Protein AF-A0A941R8F8-F1 (afdb_monomer_lite)

Secondary structure (DSSP, 8-state):
--EEEEHHHH-GGG----EEEESSHHHHHHHHHHHHHHTT-----------

Radius of gyration: 10.47 Å; chains: 1; bounding box: 26×19×24 Å

Structure (mmCIF, N/CA/C/O backbone):
data_AF-A0A941R8F8-F1
#
_entry.id   AF-A0A941R8F8-F1
#
loop_
_atom_site.group_PDB
_atom_site.id
_atom_site.type_symbol
_atom_site.label_atom_id
_atom_site.label_alt_id
_atom_site.label_comp_id
_atom_site.label_asym_id
_atom_site.label_entity_id
_atom_site.label_seq_id
_atom_site.pdbx_PDB_ins_code
_atom_site.Cartn_x
_atom_site.Cartn_y
_atom_site.Cartn_z
_atom_site.occupancy
_atom_site.B_iso_or_equiv
_atom_site.auth_seq_id
_atom_site.auth_comp_id
_atom_site.auth_asym_id
_atom_site.auth_atom_id
_atom_site.pdbx_PDB_model_num
ATOM 1 N N . MET A 1 1 ? -15.884 -6.853 7.309 1.00 46.75 1 MET A N 1
ATOM 2 C CA . MET A 1 1 ? -15.518 -7.272 5.939 1.00 46.75 1 MET A CA 1
ATOM 3 C C . MET A 1 1 ? -14.114 -6.759 5.677 1.00 46.75 1 MET A C 1
ATOM 5 O O . MET A 1 1 ? -13.942 -5.548 5.676 1.00 46.75 1 MET A O 1
ATOM 9 N N . GLY A 1 2 ? -13.117 -7.644 5.583 1.00 55.09 2 GLY A N 1
ATOM 10 C CA . GLY A 1 2 ? -11.742 -7.238 5.266 1.00 55.09 2 GLY A CA 1
ATOM 11 C C . GLY A 1 2 ? -11.643 -6.821 3.801 1.00 55.09 2 GLY A C 1
ATOM 12 O O . GLY A 1 2 ? -12.305 -7.424 2.956 1.00 55.09 2 GLY A O 1
ATOM 13 N N . LYS A 1 3 ? -10.869 -5.775 3.511 1.00 73.19 3 LYS A N 1
ATOM 14 C CA . LYS A 1 3 ? -10.607 -5.348 2.132 1.00 73.19 3 LYS A CA 1
ATOM 15 C C . LYS A 1 3 ? -9.298 -5.987 1.659 1.00 73.19 3 LYS A C 1
ATOM 17 O O . LYS A 1 3 ? -8.409 -6.259 2.465 1.00 73.19 3 LYS A O 1
ATOM 22 N N . MET A 1 4 ? -9.219 -6.290 0.370 1.00 78.94 4 MET A N 1
ATOM 23 C CA . MET A 1 4 ? -8.053 -6.905 -0.267 1.00 78.94 4 MET A CA 1
ATOM 24 C C . MET A 1 4 ? -7.773 -6.156 -1.568 1.00 78.94 4 MET A C 1
ATOM 26 O O . MET A 1 4 ? -8.715 -5.802 -2.277 1.00 78.94 4 MET A O 1
ATOM 30 N N . VAL A 1 5 ? -6.502 -5.889 -1.853 1.00 78.25 5 VAL A N 1
ATOM 31 C CA . VAL A 1 5 ? -6.028 -5.211 -3.063 1.00 78.25 5 VAL A CA 1
ATOM 32 C C . VAL A 1 5 ? -4.891 -6.033 -3.646 1.00 78.25 5 VAL A C 1
ATOM 34 O O . VAL A 1 5 ? -3.928 -6.336 -2.952 1.00 78.25 5 VAL A O 1
ATOM 37 N N . GLU A 1 6 ? -4.997 -6.404 -4.914 1.00 78.81 6 GLU A N 1
ATOM 38 C CA . GLU A 1 6 ? -3.934 -7.124 -5.611 1.00 78.81 6 GLU A CA 1
ATOM 39 C C . GLU A 1 6 ? -2.931 -6.140 -6.217 1.00 78.81 6 GLU A C 1
ATOM 41 O O . GLU A 1 6 ? -3.319 -5.132 -6.809 1.00 78.81 6 GLU A O 1
ATOM 46 N N . CYS A 1 7 ? -1.634 -6.426 -6.092 1.00 75.88 7 CYS A N 1
ATOM 47 C CA . CYS A 1 7 ? -0.579 -5.565 -6.619 1.00 75.88 7 CYS A CA 1
ATOM 48 C C . CYS A 1 7 ? -0.691 -5.399 -8.143 1.00 75.88 7 CYS A C 1
ATOM 50 O O . CYS A 1 7 ? -0.542 -4.284 -8.636 1.00 75.88 7 CYS A O 1
ATOM 52 N N . ALA A 1 8 ? -1.065 -6.452 -8.877 1.00 68.25 8 ALA A N 1
ATOM 53 C CA . ALA A 1 8 ? -1.341 -6.384 -10.314 1.00 68.25 8 ALA A CA 1
ATOM 54 C C . ALA A 1 8 ? -2.506 -5.439 -10.678 1.00 68.25 8 ALA A C 1
ATOM 56 O O . ALA A 1 8 ? -2.550 -4.913 -11.787 1.00 68.25 8 ALA A O 1
ATOM 57 N N . THR A 1 9 ? -3.434 -5.173 -9.749 1.00 69.19 9 THR A N 1
ATOM 58 C CA . THR A 1 9 ? -4.494 -4.163 -9.941 1.00 69.19 9 THR A CA 1
ATOM 59 C C . THR A 1 9 ? -3.948 -2.734 -9.827 1.00 69.19 9 THR A C 1
ATOM 61 O O . THR A 1 9 ? -4.496 -1.815 -10.431 1.00 69.19 9 THR A O 1
ATOM 64 N N . VAL A 1 10 ? -2.881 -2.535 -9.047 1.00 67.81 10 VAL A N 1
ATOM 65 C CA . VAL A 1 10 ? -2.234 -1.229 -8.843 1.00 67.81 10 VAL A CA 1
ATOM 66 C C . VAL A 1 10 ? -1.227 -0.940 -9.953 1.00 67.81 10 VAL A C 1
ATOM 68 O O . VAL A 1 10 ? -1.212 0.168 -10.481 1.00 67.81 10 VAL A O 1
ATOM 71 N N . ASP A 1 11 ? -0.420 -1.935 -10.321 1.00 65.38 11 ASP A N 1
ATOM 72 C CA . ASP A 1 11 ? 0.497 -1.866 -11.454 1.00 65.38 11 ASP A CA 1
ATOM 73 C C . ASP A 1 11 ? 0.546 -3.220 -12.192 1.00 65.38 11 ASP A C 1
ATOM 75 O O . ASP A 1 11 ? 1.247 -4.144 -11.764 1.00 65.38 11 ASP A O 1
ATOM 79 N N . PRO A 1 12 ? -0.183 -3.370 -13.314 1.00 66.75 12 PRO A N 1
ATOM 80 C CA . PRO A 1 12 ? -0.196 -4.618 -14.078 1.00 66.75 12 PRO A CA 1
ATOM 81 C C . PRO A 1 12 ? 1.150 -4.915 -14.758 1.00 66.75 12 PRO A C 1
ATOM 83 O O . PRO A 1 12 ? 1.403 -6.056 -15.139 1.00 66.75 12 PRO A O 1
ATOM 86 N N . SER A 1 13 ? 2.032 -3.917 -14.887 1.00 68.62 13 SER A N 1
ATOM 87 C CA . SER A 1 13 ? 3.370 -4.070 -15.477 1.00 68.62 13 SER A CA 1
ATOM 88 C C . SER A 1 13 ? 4.355 -4.764 -14.532 1.00 68.62 13 SER A C 1
ATOM 90 O O . SER A 1 13 ? 5.301 -5.397 -14.996 1.00 68.62 13 SER A O 1
ATOM 92 N N . SER A 1 14 ? 4.120 -4.689 -13.219 1.00 65.75 14 SER A N 1
ATOM 93 C CA . SER A 1 14 ? 4.955 -5.316 -12.192 1.00 65.75 14 SER A CA 1
ATOM 94 C C . SER A 1 14 ? 4.865 -6.845 -12.205 1.00 65.75 14 SER A C 1
ATOM 96 O O . SER A 1 14 ?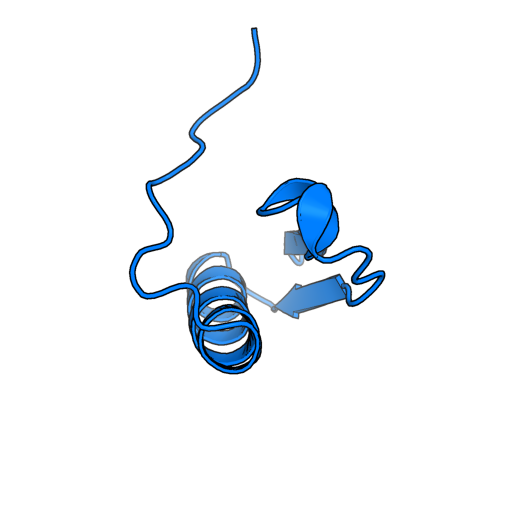 5.717 -7.503 -11.612 1.00 65.75 14 SER A O 1
ATOM 98 N N . GLY A 1 15 ? 3.834 -7.431 -12.836 1.00 68.75 15 GLY A N 1
ATOM 99 C CA . GLY A 1 15 ? 3.619 -8.886 -12.860 1.00 68.75 15 GLY A CA 1
ATOM 100 C C . GLY A 1 15 ? 3.496 -9.506 -11.462 1.00 68.75 15 GLY A C 1
ATOM 101 O O . GLY A 1 15 ? 3.757 -10.691 -11.278 1.00 68.75 15 GLY A O 1
ATOM 102 N N . CYS A 1 16 ? 3.162 -8.691 -10.458 1.00 74.94 16 CYS A N 1
ATOM 103 C CA . CYS A 1 16 ? 3.190 -9.086 -9.061 1.00 74.94 16 CYS A CA 1
ATOM 104 C C . CYS A 1 16 ? 1.811 -9.586 -8.621 1.00 74.94 16 CYS A C 1
ATOM 106 O O . CYS A 1 16 ? 0.876 -8.804 -8.456 1.00 74.94 16 CYS A O 1
ATOM 108 N N . GLU A 1 17 ? 1.705 -10.890 -8.370 1.00 77.81 17 GLU A N 1
ATOM 109 C CA . GLU A 1 17 ? 0.487 -11.558 -7.878 1.00 77.81 17 GLU A CA 1
ATOM 110 C C . GLU A 1 17 ? 0.283 -11.384 -6.358 1.00 77.81 17 GLU A C 1
ATOM 112 O O . GLU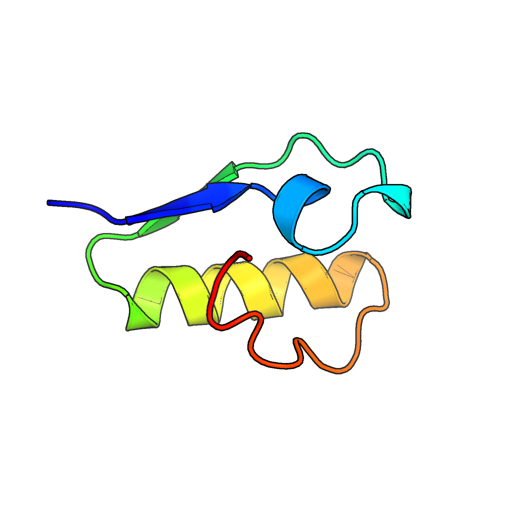 A 1 17 ? -0.494 -12.095 -5.722 1.00 77.81 17 GLU A O 1
ATOM 117 N N . HIS A 1 18 ? 1.015 -10.460 -5.727 1.00 81.50 18 HIS A N 1
ATOM 118 C CA . HIS A 1 18 ? 0.914 -10.244 -4.291 1.00 81.50 18 HIS A CA 1
ATOM 119 C C . HIS A 1 18 ? -0.423 -9.587 -3.937 1.00 81.50 18 HIS A C 1
ATOM 121 O O . HIS A 1 18 ? -0.727 -8.479 -4.382 1.00 81.50 18 HIS A O 1
ATOM 127 N N . VAL A 1 19 ? -1.206 -10.250 -3.087 1.00 82.56 19 VAL A N 1
ATOM 128 C CA . VAL A 1 19 ? -2.477 -9.726 -2.583 1.00 82.56 19 VAL A CA 1
ATOM 129 C C . VAL A 1 19 ? -2.269 -9.104 -1.209 1.00 82.56 19 VAL A C 1
ATOM 131 O O . VAL A 1 19 ? -1.940 -9.780 -0.236 1.00 82.56 19 VAL A O 1
ATOM 134 N N . VAL A 1 20 ? -2.517 -7.803 -1.120 1.00 82.88 20 VAL A N 1
ATOM 135 C CA . VAL A 1 20 ? -2.461 -7.035 0.116 1.00 82.88 20 VAL A CA 1
ATOM 136 C C . VAL A 1 20 ? -3.830 -7.031 0.789 1.00 82.88 20 VAL A C 1
ATOM 138 O O . VAL A 1 20 ? -4.777 -6.395 0.328 1.00 82.88 20 VAL A O 1
ATOM 141 N N . GLY A 1 21 ? -3.935 -7.739 1.912 1.00 85.75 21 GLY A N 1
ATOM 142 C CA . GLY A 1 21 ? -5.127 -7.765 2.759 1.00 85.75 21 GLY A CA 1
ATOM 143 C C . GLY A 1 21 ? -4.991 -6.923 4.030 1.00 85.75 21 GLY A C 1
ATOM 144 O O . GLY A 1 21 ? -3.888 -6.615 4.484 1.00 85.75 21 GLY A O 1
ATOM 145 N N . GLY A 1 22 ? -6.131 -6.581 4.634 1.00 82.62 22 GLY A N 1
ATOM 146 C CA . GLY A 1 22 ? -6.194 -5.864 5.908 1.00 82.62 22 GLY A CA 1
ATOM 147 C C . GLY A 1 22 ? -7.597 -5.874 6.517 1.00 82.62 22 GLY A C 1
ATOM 148 O O . GLY A 1 22 ? -8.596 -6.132 5.832 1.00 82.62 22 GLY A O 1
ATOM 149 N N . LYS A 1 23 ? -7.690 -5.618 7.830 1.00 82.12 23 LYS A N 1
ATOM 150 C CA . LYS A 1 23 ? -8.987 -5.605 8.529 1.00 82.12 23 LYS A CA 1
ATOM 151 C C . LYS A 1 23 ? -9.793 -4.347 8.212 1.00 82.12 23 LYS A C 1
ATOM 153 O O . LYS A 1 23 ? -11.022 -4.407 8.211 1.00 82.12 23 LYS A O 1
ATOM 158 N N . THR A 1 24 ? -9.112 -3.242 7.917 1.00 85.31 24 THR A N 1
ATOM 159 C CA . THR A 1 24 ? -9.696 -1.948 7.542 1.00 85.31 24 THR A CA 1
ATOM 160 C C . THR A 1 24 ? -9.099 -1.438 6.232 1.00 85.31 24 THR A C 1
ATOM 162 O O . THR A 1 24 ? -8.037 -1.883 5.802 1.00 85.31 24 THR A O 1
ATOM 165 N N . GLU A 1 25 ? -9.774 -0.483 5.590 1.00 82.31 25 GLU A N 1
ATOM 166 C CA . GLU A 1 25 ? -9.250 0.167 4.380 1.00 82.31 25 GLU A CA 1
ATOM 167 C C . GLU A 1 25 ? -7.908 0.852 4.605 1.00 82.31 25 GLU A C 1
ATOM 169 O O . GLU A 1 25 ? -7.038 0.781 3.744 1.00 82.31 25 GLU A O 1
ATOM 174 N N . GLU A 1 26 ? -7.725 1.477 5.765 1.00 82.38 26 GLU A N 1
ATOM 175 C CA . GLU A 1 26 ? -6.474 2.144 6.115 1.00 82.38 26 GLU A CA 1
ATOM 176 C C . GLU A 1 26 ? -5.316 1.152 6.242 1.00 82.38 26 GLU A C 1
ATOM 178 O O . GLU A 1 26 ? -4.228 1.430 5.742 1.00 82.38 26 GLU A O 1
ATOM 183 N N . GLU A 1 27 ? -5.544 -0.023 6.843 1.00 83.88 27 GLU A N 1
ATOM 184 C CA . GLU A 1 27 ? -4.519 -1.072 6.903 1.00 83.88 27 GLU A CA 1
ATOM 185 C C . GLU A 1 27 ? -4.153 -1.584 5.514 1.00 83.88 27 GLU A C 1
ATOM 187 O O . GLU A 1 27 ? -2.973 -1.722 5.200 1.00 83.88 27 GLU A O 1
ATOM 192 N N . VAL A 1 28 ? -5.152 -1.820 4.662 1.00 84.94 28 VAL A N 1
ATOM 193 C CA . VAL A 1 28 ? -4.917 -2.266 3.285 1.00 84.94 28 VAL A CA 1
ATOM 194 C C . VAL A 1 28 ? -4.120 -1.224 2.519 1.00 84.94 28 VAL A C 1
ATOM 196 O O . VAL A 1 28 ? -3.125 -1.574 1.889 1.00 84.94 28 VAL A O 1
ATOM 199 N N . LEU A 1 29 ? -4.496 0.055 2.605 1.00 81.50 29 LEU A N 1
ATOM 200 C CA . LEU A 1 29 ? -3.760 1.132 1.946 1.00 81.50 29 LEU A CA 1
ATOM 201 C C . LEU A 1 29 ? -2.319 1.206 2.442 1.00 81.50 29 LEU A C 1
ATOM 203 O O . LEU A 1 29 ? -1.401 1.291 1.630 1.00 81.50 29 LEU A O 1
ATOM 207 N N . LYS A 1 30 ? -2.111 1.152 3.761 1.00 83.81 30 LYS A N 1
ATOM 208 C CA . LYS A 1 30 ? -0.774 1.235 4.350 1.00 83.81 30 LYS A CA 1
ATOM 209 C C . LYS A 1 30 ? 0.098 0.074 3.879 1.00 83.81 30 LYS A C 1
ATOM 211 O O . LYS A 1 30 ? 1.196 0.308 3.386 1.00 83.81 30 LYS A O 1
ATOM 216 N N . ASN A 1 31 ? -0.421 -1.151 3.938 1.00 84.69 31 ASN A N 1
ATOM 217 C CA . ASN A 1 31 ? 0.288 -2.340 3.470 1.00 84.69 31 ASN A CA 1
ATOM 218 C C . ASN A 1 31 ? 0.562 -2.279 1.957 1.00 84.69 31 ASN A C 1
ATOM 220 O O . ASN A 1 31 ? 1.620 -2.708 1.504 1.00 84.69 31 ASN A O 1
ATOM 224 N N . THR A 1 32 ? -0.353 -1.693 1.179 1.00 82.38 32 THR A N 1
ATOM 225 C CA . THR A 1 32 ? -0.200 -1.569 -0.278 1.00 82.38 32 THR A CA 1
ATOM 226 C C . THR A 1 32 ? 0.905 -0.578 -0.611 1.00 82.38 32 THR A C 1
ATOM 228 O O . THR A 1 32 ? 1.743 -0.870 -1.453 1.00 82.38 32 THR A O 1
ATOM 231 N N . VAL A 1 33 ? 0.961 0.564 0.082 1.00 82.12 33 VAL A N 1
ATOM 232 C CA . VAL A 1 33 ? 2.033 1.561 -0.079 1.00 82.12 33 VAL A CA 1
ATOM 233 C C . VAL A 1 33 ? 3.393 0.976 0.294 1.00 82.12 33 VAL A C 1
ATOM 235 O O . VAL A 1 33 ? 4.362 1.186 -0.432 1.00 82.12 33 VAL A O 1
ATOM 238 N N . GLU A 1 34 ? 3.477 0.229 1.394 1.00 84.75 34 GLU A N 1
ATOM 239 C CA . GLU A 1 34 ? 4.729 -0.415 1.807 1.00 84.75 34 GLU A CA 1
ATOM 240 C C . GLU A 1 34 ? 5.210 -1.438 0.770 1.00 84.75 34 GLU A C 1
ATOM 242 O O . GLU A 1 34 ? 6.391 -1.449 0.425 1.00 84.75 34 GLU A O 1
ATOM 247 N N . HIS A 1 35 ? 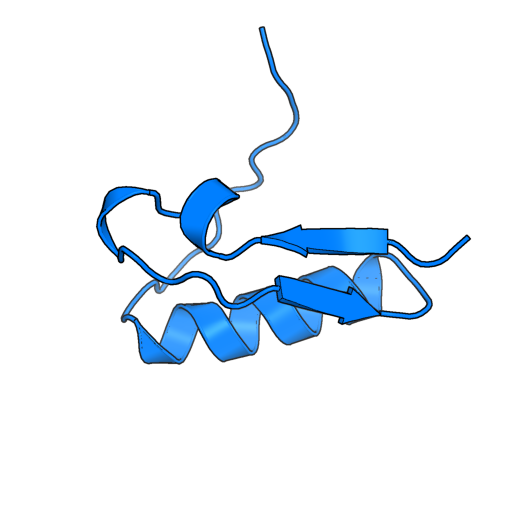4.299 -2.237 0.212 1.00 84.19 35 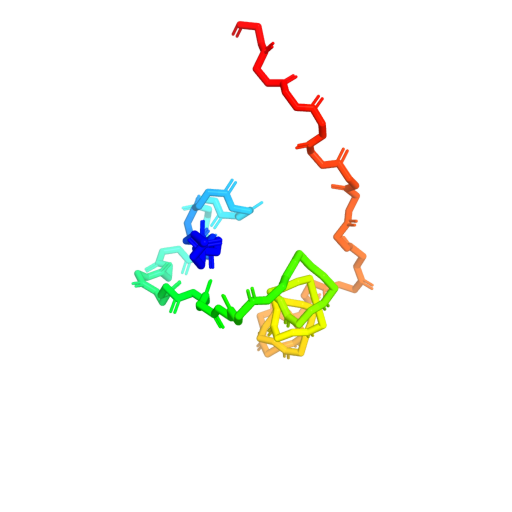HIS A N 1
ATOM 248 C CA . HIS A 1 35 ? 4.637 -3.193 -0.838 1.00 84.19 35 HIS A CA 1
ATOM 249 C C . HIS A 1 35 ? 5.005 -2.504 -2.162 1.00 84.19 35 HIS A C 1
ATOM 251 O O . HIS A 1 35 ? 6.004 -2.844 -2.790 1.00 84.19 35 HIS A O 1
ATOM 257 N N . ALA A 1 36 ? 4.257 -1.477 -2.566 1.00 79.44 36 ALA A N 1
ATOM 258 C CA . ALA A 1 36 ? 4.491 -0.735 -3.803 1.00 79.44 36 ALA A CA 1
ATOM 259 C C . ALA A 1 36 ? 5.877 -0.059 -3.829 1.00 79.44 36 ALA A C 1
ATOM 261 O O . ALA A 1 36 ? 6.536 -0.034 -4.870 1.00 79.44 36 ALA A O 1
ATOM 262 N N . LYS A 1 37 ? 6.386 0.396 -2.673 1.00 81.69 37 LYS A N 1
ATOM 263 C CA . LYS A 1 37 ? 7.766 0.901 -2.547 1.00 81.69 37 LYS A CA 1
ATOM 264 C C . LYS A 1 37 ? 8.821 -0.135 -2.951 1.00 81.69 37 LYS A C 1
ATOM 266 O O . LYS A 1 37 ? 9.859 0.261 -3.476 1.00 81.69 37 LYS A O 1
ATOM 271 N N . GLN A 1 38 ? 8.574 -1.432 -2.736 1.00 81.25 38 GLN A N 1
ATOM 272 C CA . GLN A 1 38 ? 9.502 -2.503 -3.136 1.00 81.25 38 GLN A CA 1
ATOM 273 C C . GLN A 1 38 ? 9.644 -2.601 -4.659 1.00 81.25 38 GLN A C 1
ATOM 275 O O . GLN A 1 38 ? 10.698 -2.991 -5.152 1.00 81.25 38 GLN A O 1
ATOM 280 N N . HIS A 1 39 ? 8.616 -2.174 -5.393 1.00 77.44 39 HIS A N 1
ATOM 281 C CA . HIS A 1 39 ? 8.600 -2.102 -6.855 1.00 77.44 39 HIS A CA 1
ATOM 282 C C . HIS A 1 39 ? 9.055 -0.734 -7.388 1.00 77.44 39 HIS A C 1
ATOM 284 O O . HIS A 1 39 ? 8.974 -0.465 -8.581 1.00 77.44 39 HIS A O 1
ATOM 290 N N . GLY A 1 40 ? 9.534 0.162 -6.516 1.00 73.94 40 GLY A N 1
ATOM 291 C CA . GLY A 1 40 ? 9.944 1.517 -6.898 1.00 73.94 40 GLY A CA 1
ATOM 292 C C . GLY A 1 40 ? 8.777 2.475 -7.162 1.00 73.94 40 GLY A C 1
ATOM 293 O O . GLY A 1 40 ? 8.998 3.600 -7.618 1.00 73.94 40 GLY A O 1
ATOM 294 N N . ILE A 1 41 ? 7.542 2.075 -6.841 1.00 72.31 41 ILE A N 1
ATOM 295 C CA . ILE A 1 41 ? 6.346 2.904 -6.994 1.00 72.31 41 ILE A CA 1
ATOM 296 C C . ILE A 1 41 ? 6.345 3.931 -5.856 1.00 72.31 41 ILE A C 1
ATOM 298 O O . ILE A 1 41 ? 6.100 3.618 -4.690 1.00 72.31 41 ILE A O 1
ATOM 302 N N . ARG A 1 42 ? 6.683 5.179 -6.197 1.00 63.56 42 ARG A N 1
ATOM 303 C CA . ARG A 1 42 ? 6.816 6.290 -5.239 1.00 63.56 42 ARG A CA 1
ATOM 304 C C . ARG A 1 42 ? 5.485 6.913 -4.822 1.00 63.56 42 ARG A C 1
ATOM 306 O O . ARG A 1 42 ? 5.426 7.507 -3.750 1.00 63.56 42 ARG A O 1
ATOM 313 N N . GLU A 1 43 ? 4.439 6.774 -5.631 1.00 59.28 43 GLU A N 1
ATOM 314 C CA . GLU A 1 43 ? 3.126 7.355 -5.355 1.00 59.28 43 GLU A CA 1
ATOM 315 C C . GLU A 1 43 ? 2.016 6.427 -5.855 1.00 59.28 43 GLU A C 1
ATOM 317 O O . GLU A 1 43 ? 1.902 6.166 -7.051 1.00 59.28 43 GLU A O 1
ATOM 322 N N . ILE A 1 44 ? 1.186 5.927 -4.934 1.00 63.25 44 ILE A N 1
ATOM 323 C CA . ILE A 1 44 ? -0.068 5.266 -5.299 1.00 63.25 44 ILE A CA 1
ATOM 324 C C . ILE A 1 44 ? -1.092 6.375 -5.528 1.00 63.25 44 ILE A C 1
ATOM 326 O O . ILE A 1 44 ? -1.770 6.818 -4.597 1.00 63.25 44 ILE A O 1
ATOM 330 N N . LEU A 1 45 ? -1.178 6.864 -6.765 1.00 55.28 45 LEU A N 1
ATOM 331 C CA . LEU A 1 45 ? -2.270 7.742 -7.171 1.00 55.28 45 LEU A CA 1
ATOM 332 C C . LEU A 1 45 ? -3.572 6.967 -6.966 1.00 55.28 45 LEU A C 1
ATOM 334 O O . LEU A 1 45 ? -3.743 5.878 -7.509 1.00 55.28 45 LEU A O 1
ATOM 338 N N . ARG A 1 46 ? -4.458 7.505 -6.119 1.00 48.16 46 ARG A N 1
ATOM 339 C CA . ARG A 1 46 ? -5.757 6.914 -5.780 1.00 48.16 46 ARG A CA 1
AT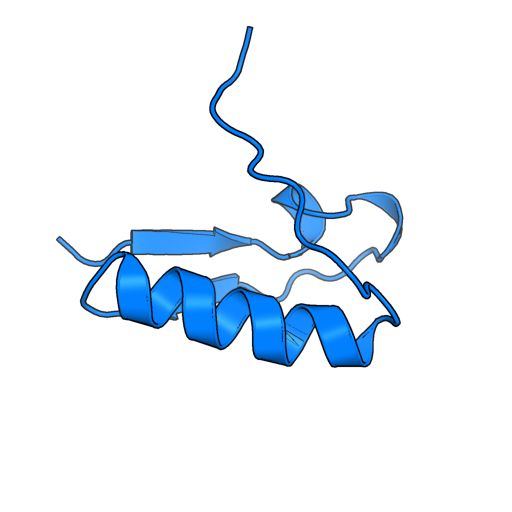OM 340 C C . ARG A 1 46 ? -6.491 6.507 -7.060 1.00 48.16 46 ARG A C 1
ATOM 342 O O . ARG A 1 46 ? -7.158 7.327 -7.681 1.00 48.16 46 ARG A O 1
ATOM 349 N N . ILE A 1 47 ? -6.427 5.228 -7.410 1.00 49.22 47 ILE A N 1
ATOM 350 C CA . ILE A 1 47 ? -7.306 4.599 -8.394 1.00 49.22 47 ILE A CA 1
ATOM 351 C C . ILE A 1 47 ? -8.691 4.454 -7.758 1.00 49.22 47 ILE A C 1
ATOM 353 O O . ILE A 1 47 ? -9.138 3.381 -7.365 1.00 49.22 47 ILE A O 1
ATOM 357 N N . THR A 1 48 ? -9.386 5.580 -7.594 1.00 45.41 48 THR A N 1
ATOM 358 C CA . THR A 1 48 ? -10.825 5.576 -7.351 1.00 45.41 48 THR A CA 1
ATOM 359 C C . THR A 1 48 ? -11.525 5.254 -8.666 1.00 45.41 48 THR A C 1
ATOM 361 O O . THR A 1 48 ? -11.709 6.149 -9.480 1.00 45.41 48 THR A O 1
ATOM 364 N N . LYS A 1 49 ? -11.934 3.984 -8.805 1.00 41.09 49 LYS A N 1
ATOM 365 C CA . LYS A 1 49 ? -12.953 3.437 -9.727 1.00 41.09 49 LYS A CA 1
ATOM 366 C C . LYS A 1 49 ? -12.688 3.631 -11.230 1.00 41.09 49 LYS A C 1
ATOM 368 O O . LYS A 1 49 ? -12.651 4.735 -11.750 1.00 41.09 49 LYS A O 1
ATOM 373 N N . SER A 1 50 ? -12.504 2.530 -11.959 1.00 45.75 50 SER A N 1
ATOM 374 C CA . SER A 1 50 ? -13.580 1.895 -12.745 1.00 45.75 50 SER A CA 1
ATOM 375 C C . SER A 1 50 ? -14.449 2.898 -13.505 1.00 45.75 50 SER A C 1
ATOM 377 O O . SER A 1 50 ? -15.351 3.507 -12.924 1.00 45.75 50 SER A O 1
ATOM 379 N N . LYS A 1 51 ? -14.239 2.961 -14.818 1.0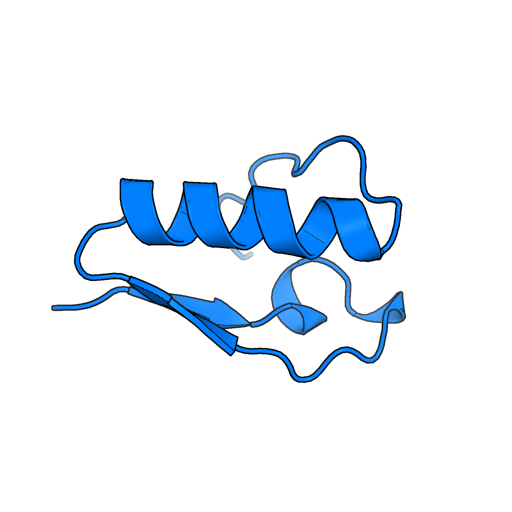0 37.75 51 LYS A N 1
ATOM 380 C CA . LYS A 1 51 ? -15.347 3.038 -15.762 1.00 37.75 51 LYS A CA 1
ATOM 381 C C . LYS A 1 51 ? -15.385 1.738 -16.549 1.00 37.75 51 LYS A C 1
ATOM 383 O O . LYS A 1 51 ? -14.281 1.238 -16.850 1.00 37.75 51 LYS A O 1
#

Sequence (51 aa):
MGKMVECATVDPSSGCEHVVGGKTEEEVLKNTVEHAKQHGIREILRITKSK

Foldseek 3Di:
DKDKDALCNQPVPLVGRDIQIDRDPVSSVVSSCVVVVVVVNPDSDPPPDDD

pLDDT: mean 71.66, std 13.35, range [37.75, 85.75]